Protein AF-A0A183TRZ6-F1 (afdb_monomer)

pLDDT: mean 73.37, std 15.16, range [41.75, 92.5]

Organism: Schistocephalus solidus (NCBI:txid70667)

Radius of gyration: 26.09 Å; Cα contacts (8 Å, |Δi|>4): 25; chains: 1; bounding box: 44×57×61 Å

Secondary structure (DSSP, 8-state):
-HHHHHHHHHHHHHHHHTT-THHHHHHHHHHH--SS-S---B-TTS-B--SHHHHHHHHHHHHHHHH-----S-TTTHHHHTTS-S---------HHHHHHHHHT-----------

Structure (mmCIF, N/CA/C/O backbone):
data_AF-A0A183TRZ6-F1
#
_entry.id   AF-A0A183TRZ6-F1
#
loop_
_atom_site.group_PDB
_atom_site.id
_atom_site.type_symbol
_atom_site.label_atom_id
_atom_site.label_alt_id
_atom_site.label_comp_id
_atom_site.label_asym_id
_atom_site.label_entity_id
_atom_site.label_seq_id
_atom_site.pdbx_PDB_ins_code
_atom_site.Cartn_x
_atom_site.Cartn_y
_atom_site.Cartn_z
_atom_site.occupancy
_atom_site.B_iso_or_equiv
_atom_site.auth_seq_id
_atom_site.auth_comp_id
_atom_site.auth_asym_id
_atom_site.auth_atom_id
_atom_site.pdbx_PDB_model_num
ATOM 1 N N . MET A 1 1 ? -18.300 -3.518 -26.837 1.00 6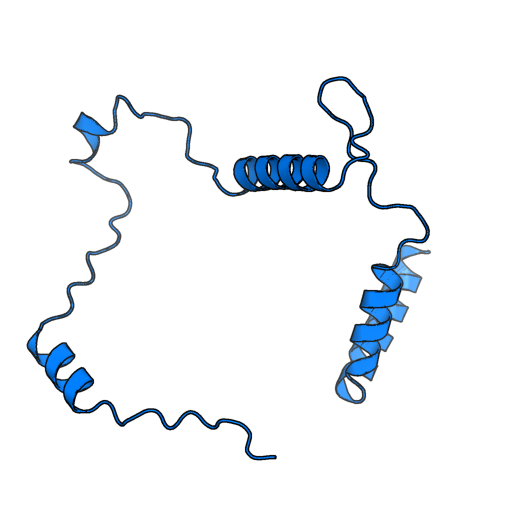1.44 1 MET A N 1
ATOM 2 C CA . MET A 1 1 ? -18.927 -4.666 -26.132 1.00 61.44 1 MET A CA 1
ATOM 3 C C . MET A 1 1 ? -18.157 -5.147 -24.899 1.00 61.44 1 MET A C 1
ATOM 5 O O . MET A 1 1 ? -18.768 -5.228 -23.843 1.00 61.44 1 MET A O 1
ATOM 9 N N . ILE A 1 2 ? -16.843 -5.404 -24.971 1.00 70.50 2 ILE A N 1
ATOM 10 C CA . ILE A 1 2 ? -16.050 -6.016 -23.873 1.00 70.50 2 ILE A CA 1
ATOM 11 C C . ILE A 1 2 ? -16.164 -5.271 -22.528 1.00 70.50 2 ILE A C 1
ATOM 13 O O . ILE A 1 2 ? -16.342 -5.889 -21.480 1.00 70.50 2 ILE A O 1
ATOM 17 N N . ARG A 1 3 ? -16.119 -3.932 -22.544 1.00 78.38 3 ARG A N 1
ATOM 18 C CA . ARG A 1 3 ? -16.218 -3.112 -21.324 1.00 78.38 3 ARG A CA 1
ATOM 19 C C . ARG A 1 3 ? -17.577 -3.240 -20.628 1.00 78.38 3 ARG A C 1
ATOM 21 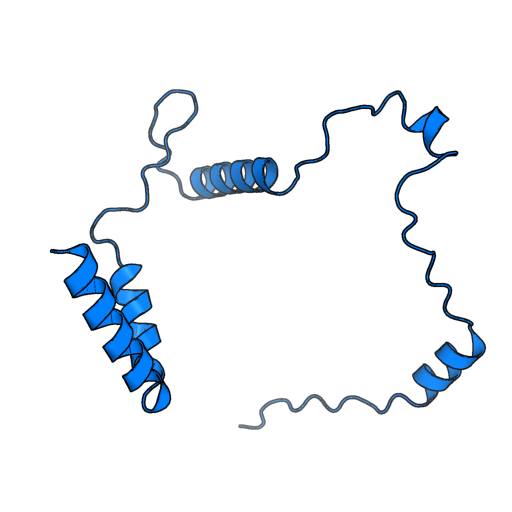O O . ARG A 1 3 ? -17.626 -3.245 -19.404 1.00 78.38 3 ARG A O 1
ATOM 28 N N . GLN A 1 4 ? -18.659 -3.349 -21.396 1.00 79.25 4 GLN A N 1
ATOM 29 C CA . GLN A 1 4 ? -20.009 -3.441 -20.841 1.00 79.25 4 GLN A CA 1
ATOM 30 C C . GLN A 1 4 ? -20.259 -4.814 -20.217 1.00 79.25 4 GLN A C 1
ATOM 32 O O . GLN A 1 4 ? -20.762 -4.904 -19.104 1.00 79.25 4 GLN A O 1
ATOM 37 N N . VAL A 1 5 ? -19.821 -5.875 -20.897 1.00 85.69 5 VAL A N 1
ATOM 38 C CA . VAL A 1 5 ? -19.895 -7.248 -20.378 1.00 85.69 5 VAL A CA 1
ATOM 39 C C . VAL A 1 5 ? -19.131 -7.369 -19.055 1.00 85.69 5 VAL A C 1
ATOM 41 O O . VAL A 1 5 ? -19.641 -7.952 -18.101 1.00 85.69 5 VAL A O 1
ATOM 44 N N . ARG A 1 6 ? -17.954 -6.734 -18.955 1.00 82.56 6 ARG A N 1
ATOM 45 C CA . ARG A 1 6 ? -17.171 -6.689 -17.713 1.00 82.56 6 ARG A CA 1
ATOM 46 C C . ARG A 1 6 ? -17.914 -5.988 -16.576 1.00 82.56 6 ARG A C 1
ATOM 48 O O . ARG A 1 6 ? -18.058 -6.580 -15.511 1.00 82.56 6 ARG A O 1
ATOM 55 N N . LYS A 1 7 ? -18.430 -4.777 -16.811 1.00 88.25 7 LYS A N 1
ATOM 56 C CA . LYS A 1 7 ? -19.199 -4.030 -15.798 1.00 88.25 7 LYS A CA 1
ATOM 57 C C . LYS A 1 7 ? -20.380 -4.842 -15.266 1.00 88.25 7 LYS A C 1
ATOM 59 O O . LYS A 1 7 ? -20.611 -4.878 -14.062 1.00 88.25 7 LYS A O 1
ATOM 64 N N . ASN A 1 8 ? -21.089 -5.533 -16.157 1.00 90.44 8 ASN A N 1
ATOM 65 C CA . ASN A 1 8 ? -22.212 -6.380 -15.771 1.00 90.44 8 ASN A CA 1
ATOM 66 C C . ASN A 1 8 ? -21.748 -7.546 -14.875 1.00 90.44 8 ASN A C 1
ATOM 68 O O . ASN A 1 8 ? -22.373 -7.813 -13.854 1.00 90.44 8 ASN A O 1
ATOM 72 N N . SER A 1 9 ? -20.624 -8.198 -15.202 1.00 84.12 9 SER A N 1
ATOM 73 C CA . SER A 1 9 ? -20.068 -9.282 -14.375 1.00 84.12 9 SER A CA 1
ATOM 74 C C . SER A 1 9 ? -19.563 -8.817 -13.000 1.00 84.12 9 SER A C 1
ATOM 76 O O . SER A 1 9 ? -19.791 -9.496 -12.003 1.00 84.12 9 SER A O 1
ATOM 78 N N . GLU A 1 10 ? -18.941 -7.638 -12.913 1.00 90.88 10 GLU A N 1
ATOM 79 C CA . GLU A 1 10 ? -18.467 -7.060 -11.645 1.00 90.88 10 GLU A CA 1
ATOM 80 C C . GLU A 1 10 ? -19.632 -6.678 -10.728 1.00 90.88 10 GLU A C 1
ATOM 82 O O . GLU A 1 10 ? -19.580 -6.921 -9.524 1.00 90.88 10 GLU A O 1
ATOM 87 N N . SER A 1 11 ? -20.719 -6.153 -11.301 1.00 91.69 11 SER A N 1
ATOM 88 C CA . SER A 1 11 ? -21.941 -5.852 -10.552 1.00 91.69 11 SER A CA 1
ATOM 89 C C . SER A 1 11 ? -22.524 -7.104 -9.885 1.00 91.69 11 SER A C 1
ATOM 91 O O . SER A 1 11 ? -22.895 -7.059 -8.713 1.00 91.69 11 SER A O 1
ATOM 93 N N . ILE A 1 12 ? -22.512 -8.247 -10.581 1.00 92.06 12 ILE A N 1
ATOM 94 C CA . ILE A 1 12 ? -22.961 -9.538 -10.033 1.00 92.06 12 ILE A CA 1
ATOM 95 C C . ILE A 1 12 ? -22.065 -9.989 -8.871 1.00 92.06 12 ILE A C 1
ATOM 97 O O . ILE A 1 12 ? -22.567 -10.439 -7.842 1.00 92.06 12 ILE A O 1
ATOM 101 N N . ILE A 1 13 ? -20.745 -9.836 -9.003 1.00 89.06 13 ILE A N 1
ATOM 102 C CA . ILE A 1 13 ? -19.779 -10.195 -7.954 1.00 89.06 13 ILE A CA 1
ATOM 103 C C . ILE A 1 13 ? -20.003 -9.361 -6.688 1.00 89.06 13 ILE A C 1
ATOM 105 O O . ILE A 1 13 ? -19.988 -9.906 -5.586 1.00 89.06 13 ILE A O 1
ATOM 109 N N . ILE A 1 14 ? -20.259 -8.059 -6.839 1.00 91.00 14 ILE A N 1
ATOM 110 C CA . ILE A 1 14 ? -20.534 -7.155 -5.715 1.00 91.00 14 ILE A CA 1
ATOM 111 C C . ILE A 1 14 ? -21.834 -7.549 -5.003 1.00 91.00 14 ILE A C 1
ATOM 113 O O . ILE A 1 14 ? -21.860 -7.610 -3.777 1.00 91.00 14 ILE A O 1
ATOM 117 N N . GLN A 1 15 ? -22.889 -7.886 -5.751 1.00 90.94 15 GLN A N 1
ATOM 118 C CA . GLN A 1 15 ? -24.152 -8.354 -5.166 1.00 90.94 15 GLN A CA 1
ATOM 119 C C . GLN A 1 15 ? -23.973 -9.663 -4.381 1.00 90.94 15 GLN A C 1
ATOM 121 O O . GLN A 1 15 ? -24.475 -9.800 -3.268 1.00 90.94 15 GLN A O 1
ATOM 126 N N . GLN A 1 16 ? -23.199 -10.612 -4.915 1.00 89.00 16 GLN A N 1
ATOM 127 C CA . GLN A 1 16 ? -22.903 -11.876 -4.229 1.00 89.00 16 GLN A CA 1
ATOM 128 C C . GLN A 1 16 ? -22.029 -11.692 -2.984 1.00 89.00 16 GLN A C 1
ATOM 130 O O . GLN A 1 16 ? -22.129 -12.473 -2.037 1.00 89.00 16 GLN A O 1
ATOM 135 N N . ALA A 1 17 ? -21.184 -10.661 -2.960 1.00 89.75 17 ALA A N 1
ATOM 136 C CA . ALA A 1 17 ? -20.275 -10.396 -1.853 1.00 89.75 17 ALA A CA 1
ATOM 137 C C . ALA A 1 17 ? -20.985 -10.077 -0.536 1.00 89.75 17 ALA A C 1
ATOM 139 O O . ALA A 1 17 ? -20.439 -10.378 0.523 1.00 89.75 17 ALA A O 1
ATOM 140 N N . ILE A 1 18 ? -22.202 -9.527 -0.613 1.00 86.12 18 ILE A N 1
ATOM 141 C CA . ILE A 1 18 ? -23.055 -9.243 0.548 1.00 86.12 18 ILE A CA 1
ATOM 142 C C . ILE A 1 18 ? -23.308 -10.528 1.349 1.00 86.12 18 ILE A C 1
ATOM 144 O O . ILE A 1 18 ? -23.265 -10.513 2.574 1.00 86.12 18 ILE A O 1
ATOM 148 N N . GLN A 1 19 ? -23.530 -11.651 0.659 1.00 89.44 19 GLN A N 1
ATOM 149 C CA . GLN A 1 19 ? -23.774 -12.952 1.291 1.00 89.44 19 GLN A CA 1
ATOM 150 C C . GLN A 1 19 ? -22.495 -13.787 1.431 1.00 89.44 19 GLN A C 1
ATOM 152 O O . GLN A 1 19 ? -22.372 -14.596 2.348 1.00 89.44 19 GLN A O 1
ATOM 157 N N . LYS A 1 20 ? -21.530 -13.617 0.518 1.00 92.31 20 LYS A N 1
ATOM 158 C CA . LYS A 1 20 ? -20.287 -14.395 0.477 1.00 92.31 20 LYS A CA 1
ATOM 159 C C . LYS A 1 20 ? -19.076 -13.486 0.227 1.00 92.31 20 LYS A C 1
ATOM 161 O O . LYS A 1 20 ? -18.585 -13.403 -0.904 1.00 92.31 20 LYS A O 1
ATOM 166 N N . PRO A 1 21 ? -18.504 -12.873 1.279 1.00 87.25 21 PRO A N 1
ATOM 167 C CA . PRO A 1 21 ? -17.457 -11.856 1.131 1.00 87.25 21 PRO A CA 1
ATOM 168 C C . PRO A 1 21 ? -16.172 -12.393 0.481 1.00 87.25 21 PRO A C 1
ATOM 170 O O . PRO A 1 21 ? -15.470 -11.667 -0.222 1.00 87.25 21 PRO A O 1
ATOM 173 N N . LYS A 1 22 ? -15.892 -13.700 0.610 1.00 89.81 22 LYS A N 1
ATOM 174 C CA . LYS A 1 22 ? -14.730 -14.344 -0.028 1.00 89.81 22 LYS A CA 1
ATOM 175 C C . LYS A 1 22 ? -14.733 -14.228 -1.558 1.00 89.81 22 LYS A C 1
ATOM 177 O O . LYS A 1 22 ? -13.666 -14.341 -2.153 1.00 89.81 22 LYS A O 1
ATOM 182 N N . VAL A 1 23 ? -15.874 -14.014 -2.217 1.00 90.69 23 VAL A N 1
ATOM 183 C CA . VAL A 1 23 ? -15.933 -13.913 -3.690 1.00 90.69 23 VAL A CA 1
ATOM 184 C C . VAL A 1 23 ? -15.167 -12.685 -4.194 1.00 90.69 23 VAL A C 1
ATOM 186 O O . VAL A 1 23 ? -14.433 -12.801 -5.174 1.00 90.69 23 VAL A O 1
ATOM 189 N N . ILE A 1 24 ? -15.230 -11.552 -3.482 1.00 88.06 24 ILE A N 1
ATOM 190 C CA . ILE A 1 24 ? -14.435 -10.356 -3.815 1.00 88.06 24 ILE A CA 1
ATOM 191 C C . ILE A 1 24 ? -12.942 -10.650 -3.699 1.00 88.06 24 ILE A C 1
ATOM 193 O O . ILE A 1 24 ? -12.181 -10.302 -4.595 1.00 88.06 24 ILE A O 1
ATOM 197 N N . PHE A 1 25 ? -12.521 -11.337 -2.637 1.00 84.31 25 PHE A N 1
ATOM 198 C CA . PHE A 1 25 ? -11.116 -11.692 -2.443 1.00 84.31 25 PHE A CA 1
ATOM 199 C C . PHE A 1 25 ? -10.572 -12.549 -3.597 1.00 84.31 25 PHE A C 1
ATOM 201 O O . PHE A 1 25 ? -9.498 -12.270 -4.124 1.00 84.31 25 PHE A O 1
ATOM 208 N N . HIS A 1 26 ? -11.330 -13.555 -4.048 1.00 87.81 26 HIS A N 1
ATOM 209 C CA . HIS A 1 26 ? -10.937 -14.375 -5.200 1.00 87.81 26 HIS A CA 1
ATOM 210 C C . HIS A 1 26 ? -10.938 -13.574 -6.503 1.00 87.81 26 HIS A C 1
ATOM 212 O O . HIS A 1 26 ? -10.041 -13.761 -7.323 1.00 87.81 26 HIS A O 1
ATOM 218 N N . TYR A 1 27 ? -11.909 -12.674 -6.685 1.00 86.94 27 TYR A N 1
ATOM 219 C CA . TYR A 1 27 ? -11.964 -11.786 -7.841 1.00 86.94 27 TYR A CA 1
ATOM 220 C C . TYR A 1 27 ? -10.730 -10.879 -7.904 1.00 86.94 27 TYR A C 1
ATOM 222 O O . TYR A 1 27 ? -10.020 -10.885 -8.906 1.00 86.94 27 TYR A O 1
ATOM 230 N N . ILE A 1 28 ? -10.420 -10.169 -6.817 1.00 84.25 28 ILE A N 1
ATOM 231 C CA . ILE A 1 28 ? -9.248 -9.292 -6.715 1.00 84.25 28 ILE A CA 1
ATOM 232 C C . ILE A 1 28 ? -7.969 -10.097 -6.941 1.00 84.25 28 ILE A C 1
ATOM 234 O O . ILE A 1 28 ? -7.171 -9.736 -7.799 1.00 84.25 28 ILE A O 1
ATOM 238 N N . ASN A 1 29 ? -7.802 -11.238 -6.272 1.00 81.56 29 ASN A N 1
ATOM 239 C CA . ASN A 1 29 ? -6.607 -12.062 -6.446 1.00 81.56 29 ASN A CA 1
ATOM 240 C C . ASN A 1 29 ? -6.477 -12.643 -7.854 1.00 81.56 29 ASN A C 1
ATOM 242 O O . ASN A 1 29 ? -5.370 -12.728 -8.367 1.00 81.56 29 ASN A O 1
ATOM 246 N N . GLY A 1 30 ? -7.572 -13.018 -8.511 1.00 80.56 30 GLY A N 1
ATOM 247 C CA . GLY A 1 30 ? -7.543 -13.456 -9.908 1.00 80.56 30 GLY A CA 1
ATOM 248 C C . GLY A 1 30 ? -7.185 -12.331 -10.883 1.00 80.56 30 GLY A C 1
ATOM 249 O O . GLY A 1 30 ? -6.619 -12.596 -11.937 1.00 80.56 30 GLY A O 1
ATOM 250 N N . ARG A 1 31 ? -7.490 -11.075 -10.530 1.00 77.12 31 ARG A N 1
ATOM 251 C CA . ARG A 1 31 ? -7.149 -9.876 -11.314 1.00 77.12 31 ARG A CA 1
ATOM 252 C C . ARG A 1 31 ? -5.719 -9.399 -11.056 1.00 77.12 31 ARG A C 1
ATOM 254 O O . ARG A 1 31 ? -5.098 -8.879 -11.976 1.00 77.12 31 ARG A O 1
ATOM 261 N N . LEU A 1 32 ? -5.223 -9.582 -9.833 1.00 69.06 32 LEU A N 1
ATOM 262 C CA . LEU A 1 32 ? -3.850 -9.275 -9.424 1.00 69.06 32 LEU A CA 1
ATOM 263 C C . LEU A 1 32 ? -2.855 -10.360 -9.841 1.00 69.06 32 LEU A C 1
ATOM 265 O O . LEU A 1 32 ? -1.685 -10.059 -10.046 1.00 69.06 32 LEU A O 1
ATOM 269 N N . LYS A 1 33 ? -3.307 -11.611 -9.997 1.00 64.69 33 LYS A N 1
ATOM 270 C CA . LYS A 1 33 ? -2.528 -12.680 -10.629 1.00 64.69 33 LYS A CA 1
ATOM 271 C C . LYS A 1 33 ? -2.410 -12.397 -12.126 1.00 64.69 33 LYS A C 1
ATOM 273 O O . LYS A 1 33 ? -3.111 -12.991 -12.945 1.00 64.69 33 LYS A O 1
ATOM 278 N N . SER A 1 34 ? -1.535 -11.468 -12.486 1.00 56.97 34 SER A N 1
ATOM 279 C CA . SER A 1 34 ? -1.057 -11.346 -13.854 1.00 56.97 34 SER A CA 1
ATOM 280 C C . SER A 1 34 ? -0.357 -12.655 -14.248 1.00 56.97 34 SER A C 1
ATOM 282 O O . SER A 1 34 ? 0.406 -13.232 -13.474 1.00 56.97 34 SER A O 1
ATOM 284 N N . LYS A 1 35 ? -0.667 -13.170 -15.444 1.00 56.53 35 LYS A N 1
ATOM 285 C CA . LYS A 1 35 ? 0.169 -14.181 -16.118 1.00 56.53 35 LYS A CA 1
ATOM 286 C C . LYS A 1 35 ? 1.405 -13.546 -16.757 1.00 56.53 35 LYS A C 1
ATOM 288 O O . LYS A 1 35 ? 2.365 -14.253 -17.029 1.00 56.53 35 LYS A O 1
ATOM 293 N N . ASP A 1 36 ? 1.359 -12.237 -16.979 1.00 53.69 36 ASP A N 1
ATOM 294 C CA . ASP A 1 36 ? 2.504 -11.447 -17.398 1.00 53.69 36 ASP A CA 1
ATOM 295 C C . ASP A 1 36 ? 3.349 -11.096 -16.172 1.00 53.69 36 ASP A C 1
ATOM 297 O O . ASP A 1 36 ? 2.782 -10.731 -15.128 1.00 53.69 36 ASP A O 1
ATOM 301 N N . PRO A 1 37 ? 4.683 -11.233 -16.259 1.00 52.59 37 PRO A N 1
ATOM 302 C CA . PRO A 1 37 ? 5.554 -10.851 -15.171 1.00 52.59 37 PRO A CA 1
ATOM 303 C C . PRO A 1 37 ? 5.309 -9.376 -14.868 1.00 52.59 37 PRO A C 1
ATOM 305 O O . PRO A 1 37 ? 5.089 -8.561 -15.763 1.00 52.59 37 PRO A O 1
ATOM 308 N N . VAL A 1 38 ? 5.280 -9.098 -13.567 1.00 54.88 38 VAL A N 1
ATOM 309 C CA . VAL A 1 38 ? 5.506 -7.801 -12.929 1.00 54.88 38 VAL A CA 1
ATOM 310 C C . VAL A 1 38 ? 6.083 -6.796 -13.921 1.00 54.88 38 VAL A C 1
ATOM 312 O O . VAL A 1 38 ? 7.140 -7.067 -14.483 1.00 54.88 38 VAL A O 1
ATOM 315 N N . ILE A 1 39 ? 5.370 -5.680 -14.117 1.00 59.50 39 ILE A N 1
ATOM 316 C CA . ILE A 1 39 ? 5.779 -4.513 -14.915 1.00 59.50 39 ILE A CA 1
ATOM 317 C C . ILE A 1 39 ? 7.308 -4.447 -14.988 1.00 59.50 39 ILE A C 1
ATOM 319 O O . ILE A 1 39 ? 7.961 -4.286 -13.955 1.00 59.50 39 ILE A O 1
ATOM 323 N N . ILE A 1 40 ? 7.858 -4.630 -16.190 1.00 69.75 40 ILE A N 1
ATOM 324 C CA . ILE A 1 40 ? 9.292 -4.492 -16.443 1.00 69.75 40 ILE A CA 1
ATOM 325 C C . ILE A 1 40 ? 9.647 -3.054 -16.068 1.00 69.75 40 ILE A C 1
ATOM 327 O O . ILE A 1 40 ? 9.177 -2.106 -16.700 1.00 69.75 40 ILE A O 1
ATOM 331 N N . LEU A 1 41 ? 10.400 -2.897 -14.983 1.00 75.81 41 LEU A N 1
ATOM 332 C CA . LEU A 1 41 ? 10.911 -1.604 -14.562 1.00 75.81 41 LEU A CA 1
ATOM 333 C C . LEU A 1 41 ? 12.171 -1.351 -15.369 1.00 75.81 41 LEU A C 1
ATOM 335 O O . LEU A 1 41 ? 13.099 -2.150 -15.335 1.00 75.81 41 LEU A O 1
ATOM 339 N N . ILE A 1 42 ? 12.155 -0.269 -16.131 1.00 81.81 42 ILE A N 1
ATOM 340 C CA . ILE A 1 42 ? 13.267 0.142 -16.971 1.00 81.81 42 ILE A CA 1
ATOM 341 C C . ILE A 1 42 ? 13.900 1.366 -16.311 1.00 81.81 42 ILE A C 1
ATOM 343 O O . ILE A 1 42 ? 13.181 2.293 -15.927 1.00 81.81 42 ILE A O 1
ATOM 347 N N . ASP A 1 43 ? 15.218 1.346 -16.142 1.00 78.56 43 ASP A N 1
ATOM 348 C CA . ASP A 1 43 ? 15.970 2.455 -15.561 1.00 78.56 43 ASP A CA 1
ATOM 349 C C . ASP A 1 43 ? 16.152 3.621 -16.558 1.00 78.56 43 ASP A C 1
ATOM 351 O O . ASP A 1 43 ? 15.714 3.582 -17.712 1.00 78.56 43 ASP A O 1
ATOM 355 N N . GLY A 1 44 ? 16.832 4.684 -16.121 1.00 78.19 44 GLY A N 1
ATOM 356 C CA . GLY A 1 44 ? 17.129 5.846 -16.969 1.00 78.19 44 GLY A CA 1
ATOM 357 C C . GLY A 1 44 ? 18.015 5.546 -18.188 1.00 78.19 44 GLY A C 1
ATOM 358 O O . GLY A 1 44 ? 18.103 6.382 -19.085 1.00 78.19 44 GLY A O 1
ATOM 359 N N . ASN A 1 45 ? 18.637 4.366 -18.245 1.00 84.25 45 ASN A N 1
ATOM 360 C CA . ASN A 1 45 ? 19.490 3.909 -19.340 1.00 84.25 45 ASN A CA 1
ATOM 361 C C . ASN A 1 45 ? 18.768 2.932 -20.279 1.00 84.25 45 ASN A C 1
ATOM 363 O O . ASN A 1 45 ? 19.410 2.306 -21.125 1.00 84.25 45 ASN A O 1
ATOM 367 N N . CYS A 1 46 ? 17.445 2.803 -20.158 1.00 79.81 46 CYS A N 1
ATOM 368 C CA . CYS A 1 46 ? 16.634 1.860 -20.922 1.00 79.81 46 CYS A CA 1
ATOM 369 C C . CYS A 1 46 ? 16.965 0.378 -20.647 1.00 79.81 46 CYS A C 1
ATOM 371 O O . CYS A 1 46 ? 16.688 -0.477 -21.492 1.00 79.81 46 CYS A O 1
ATOM 373 N N . VAL A 1 47 ? 17.531 0.060 -19.478 1.00 81.25 47 VAL A N 1
ATOM 374 C CA . VAL A 1 47 ? 17.867 -1.308 -19.064 1.00 81.25 47 VAL A CA 1
ATOM 375 C C . VAL A 1 47 ? 16.814 -1.835 -18.094 1.00 81.25 47 VAL A C 1
ATOM 377 O O . VAL A 1 47 ? 16.342 -1.116 -17.215 1.00 81.25 47 VAL A O 1
ATOM 380 N N . GLU A 1 48 ? 16.429 -3.102 -18.253 1.00 82.38 48 GLU A N 1
ATOM 381 C CA . GLU A 1 48 ? 15.546 -3.765 -17.295 1.00 82.38 48 GLU A CA 1
ATOM 382 C C . GLU A 1 48 ? 16.235 -3.885 -15.932 1.00 82.38 48 GLU A C 1
ATOM 384 O O . GLU A 1 48 ? 17.276 -4.527 -15.789 1.00 82.38 48 GLU A O 1
ATOM 389 N N . VAL A 1 49 ? 15.600 -3.316 -14.915 1.00 76.56 49 VAL A N 1
ATOM 390 C CA . VAL A 1 49 ? 15.938 -3.535 -13.515 1.00 76.56 49 VAL A CA 1
ATOM 391 C C . VAL A 1 49 ? 15.420 -4.919 -13.151 1.00 76.56 49 VAL A C 1
ATOM 393 O O . VAL A 1 49 ? 14.214 -5.109 -13.004 1.00 76.56 49 VAL A O 1
ATOM 396 N N . VAL A 1 50 ? 16.303 -5.911 -13.052 1.00 77.00 50 VAL A N 1
ATOM 397 C CA . VAL A 1 50 ? 15.921 -7.306 -12.758 1.00 77.00 50 VAL A CA 1
ATOM 398 C C . VAL A 1 50 ? 15.925 -7.571 -11.249 1.00 77.00 50 VAL A C 1
ATOM 400 O O . VAL A 1 50 ? 15.123 -8.375 -10.765 1.00 77.00 50 VAL A O 1
ATOM 403 N N . GLU A 1 51 ? 16.771 -6.867 -10.492 1.00 79.38 51 GLU A N 1
ATOM 404 C CA . GLU A 1 51 ? 16.972 -7.107 -9.064 1.00 79.38 51 GLU A CA 1
ATOM 405 C C . GLU A 1 51 ? 15.862 -6.491 -8.195 1.00 79.38 51 GLU A C 1
ATOM 407 O O . GLU A 1 51 ? 15.469 -5.336 -8.346 1.00 79.38 51 GLU A O 1
ATOM 412 N N . ASN A 1 52 ? 15.336 -7.264 -7.239 1.00 77.56 52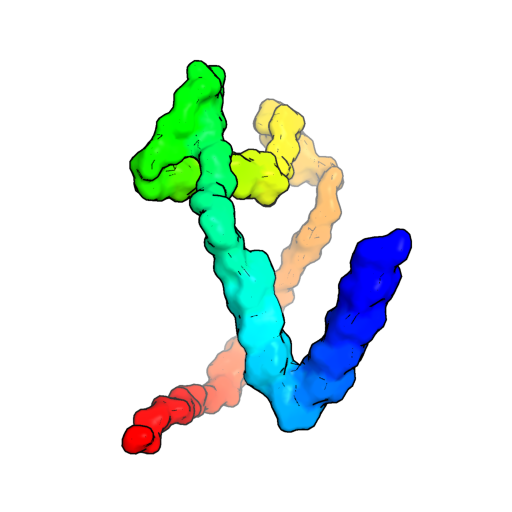 ASN A N 1
ATOM 413 C CA . ASN A 1 52 ? 14.188 -6.840 -6.430 1.00 77.56 52 ASN A CA 1
ATOM 414 C C . ASN A 1 52 ? 14.481 -5.641 -5.513 1.00 77.56 52 ASN A C 1
ATOM 416 O O . ASN A 1 52 ? 13.574 -4.847 -5.262 1.00 77.56 52 ASN A O 1
ATOM 420 N N . CYS A 1 53 ? 15.707 -5.508 -5.000 1.00 77.69 53 CYS A N 1
ATOM 421 C CA . CYS A 1 53 ? 16.089 -4.375 -4.155 1.00 77.69 53 CYS A CA 1
ATOM 422 C C . CYS A 1 53 ? 16.131 -3.072 -4.972 1.00 77.69 53 CYS A C 1
ATOM 424 O O . CYS A 1 53 ? 15.558 -2.070 -4.552 1.00 77.69 53 CYS A O 1
ATOM 426 N N . GLU A 1 54 ? 16.681 -3.125 -6.184 1.00 77.44 54 GLU A N 1
ATOM 427 C CA . GLU A 1 54 ? 16.724 -2.009 -7.128 1.00 77.44 54 GLU A CA 1
ATOM 428 C C . GLU A 1 54 ? 15.313 -1.607 -7.581 1.00 77.44 54 GLU A C 1
ATOM 430 O O . GLU A 1 54 ? 14.978 -0.421 -7.617 1.00 77.44 54 GLU A O 1
ATOM 435 N N . LYS A 1 55 ? 14.431 -2.587 -7.840 1.00 81.75 55 LYS A N 1
ATOM 436 C CA . LYS A 1 55 ? 13.005 -2.337 -8.123 1.00 81.75 55 LYS A CA 1
ATOM 437 C C . LYS A 1 55 ? 12.315 -1.612 -6.968 1.00 81.75 55 LYS A C 1
ATOM 439 O O . LYS A 1 55 ? 11.560 -0.666 -7.200 1.00 81.75 55 LYS A O 1
ATOM 444 N N . ALA A 1 56 ? 12.552 -2.058 -5.734 1.00 81.38 56 ALA A N 1
ATOM 445 C CA . ALA A 1 56 ? 11.976 -1.444 -4.542 1.00 81.38 56 ALA A CA 1
ATOM 446 C C . ALA A 1 56 ? 12.478 -0.007 -4.350 1.00 81.38 56 ALA A C 1
ATOM 448 O O . ALA A 1 56 ? 11.682 0.879 -4.041 1.00 81.38 56 ALA A O 1
ATOM 449 N N . GLU A 1 57 ? 13.763 0.246 -4.599 1.00 84.38 57 GLU A N 1
ATOM 450 C CA . GLU A 1 57 ? 14.338 1.588 -4.545 1.00 84.38 57 GLU A CA 1
ATOM 451 C C . GLU A 1 57 ? 13.750 2.510 -5.623 1.00 84.38 57 GLU A C 1
ATOM 453 O O . GLU A 1 57 ? 13.337 3.630 -5.316 1.00 84.38 57 GLU A O 1
ATOM 45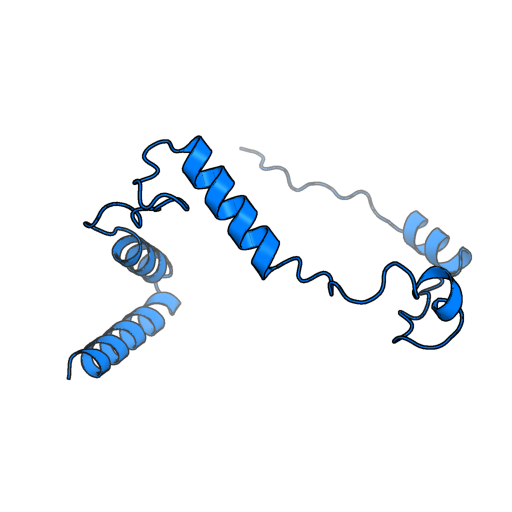8 N N . HIS A 1 58 ? 13.646 2.044 -6.871 1.00 83.25 58 HIS A N 1
ATOM 459 C CA . HIS A 1 58 ? 13.041 2.810 -7.966 1.00 83.25 58 HIS A CA 1
ATOM 460 C C . HIS A 1 58 ? 11.589 3.190 -7.671 1.00 83.25 58 HIS A C 1
ATOM 462 O O . HIS A 1 58 ? 11.202 4.350 -7.825 1.00 83.25 58 HIS A O 1
ATOM 468 N N . LEU A 1 59 ? 10.788 2.233 -7.196 1.00 84.50 59 LEU A N 1
ATOM 469 C CA . LEU A 1 59 ? 9.407 2.491 -6.794 1.00 84.50 59 LEU A CA 1
ATOM 470 C C . LEU A 1 59 ? 9.337 3.434 -5.589 1.00 84.50 59 LEU A C 1
ATOM 472 O O . LEU A 1 59 ? 8.498 4.331 -5.573 1.00 84.50 59 LEU A O 1
ATOM 476 N N . GLY A 1 60 ? 10.236 3.282 -4.615 1.00 84.88 60 GLY A N 1
ATOM 477 C CA . GLY A 1 60 ? 10.347 4.181 -3.468 1.00 84.88 60 GLY A CA 1
ATOM 478 C C . GLY A 1 60 ? 10.616 5.628 -3.884 1.00 84.88 60 GLY A C 1
ATOM 479 O O . GLY A 1 60 ? 9.907 6.531 -3.445 1.00 84.88 60 GLY A O 1
ATOM 480 N N . ARG A 1 61 ? 11.574 5.848 -4.793 1.00 83.44 61 ARG A N 1
ATOM 481 C CA . ARG A 1 61 ? 11.881 7.174 -5.358 1.00 83.44 61 ARG A CA 1
ATOM 482 C C . ARG A 1 61 ? 10.707 7.744 -6.155 1.00 83.44 61 ARG A C 1
ATOM 484 O O . ARG A 1 61 ? 10.398 8.924 -6.012 1.00 83.44 61 ARG A O 1
ATOM 491 N N . PHE A 1 62 ? 10.034 6.920 -6.960 1.00 81.56 62 PHE A N 1
ATOM 492 C CA . PHE A 1 62 ? 8.846 7.332 -7.711 1.00 81.56 62 PHE A CA 1
ATOM 493 C C . PHE A 1 62 ? 7.718 7.781 -6.775 1.00 81.56 62 PHE A C 1
ATOM 495 O O . PHE A 1 62 ? 7.157 8.860 -6.949 1.00 81.56 62 PHE A O 1
ATOM 502 N N . PHE A 1 63 ? 7.407 6.985 -5.751 1.00 80.56 63 PHE A N 1
ATOM 503 C CA . PHE A 1 63 ? 6.369 7.336 -4.791 1.00 80.56 63 PHE A CA 1
ATOM 504 C C . PHE A 1 63 ? 6.746 8.554 -3.953 1.00 80.56 63 PHE A C 1
ATOM 506 O O . PHE A 1 63 ? 5.881 9.396 -3.737 1.00 80.56 63 PHE A O 1
ATOM 513 N N . ALA A 1 64 ? 8.013 8.705 -3.558 1.00 78.88 64 ALA A N 1
ATOM 514 C CA . ALA A 1 64 ? 8.488 9.944 -2.954 1.00 78.88 64 ALA A CA 1
ATOM 515 C C . ALA A 1 64 ? 8.227 11.126 -3.901 1.00 78.88 64 ALA A C 1
ATOM 517 O O . ALA A 1 64 ? 7.462 12.011 -3.563 1.00 78.88 64 ALA A O 1
ATOM 518 N N . SER A 1 65 ? 8.695 11.087 -5.150 1.00 76.88 65 SER A N 1
ATOM 519 C CA . SER A 1 65 ? 8.475 12.171 -6.122 1.00 76.88 65 SER A CA 1
ATOM 520 C C . SER A 1 65 ? 6.998 12.552 -6.336 1.00 76.88 65 SER A C 1
ATOM 522 O O . SER A 1 65 ? 6.689 13.729 -6.524 1.00 76.88 65 SER A O 1
ATOM 524 N N . VAL A 1 66 ? 6.077 11.583 -6.300 1.00 71.81 66 VAL A N 1
ATOM 525 C CA . VAL A 1 66 ? 4.637 11.825 -6.504 1.00 71.81 66 VAL A CA 1
ATOM 526 C C . VAL A 1 66 ? 3.939 12.318 -5.233 1.00 71.81 66 VAL A C 1
ATOM 528 O O . VAL A 1 66 ? 3.052 13.170 -5.314 1.00 71.81 66 VAL A O 1
ATOM 531 N N . PHE A 1 67 ? 4.309 11.786 -4.065 1.00 65.88 67 PHE A N 1
ATOM 532 C CA . PHE A 1 67 ? 3.614 12.040 -2.798 1.00 65.88 67 PHE A CA 1
ATOM 533 C C . PHE A 1 67 ? 4.304 13.071 -1.898 1.00 65.88 67 PHE A C 1
ATOM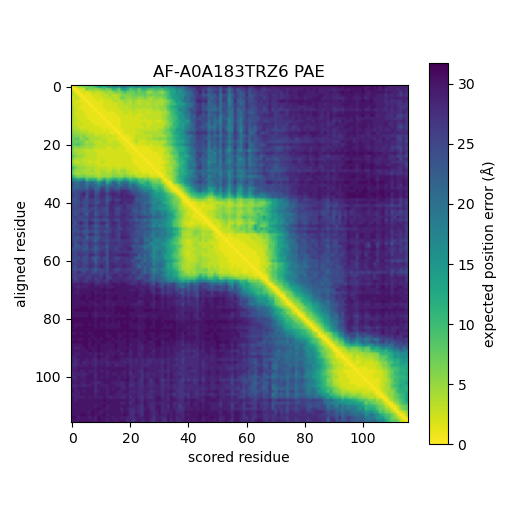 535 O O . PHE A 1 67 ? 3.644 13.659 -1.046 1.00 65.88 67 PHE A O 1
ATOM 542 N N . THR A 1 68 ? 5.586 13.354 -2.109 1.00 58.97 68 THR A N 1
ATOM 543 C CA . THR A 1 68 ? 6.343 14.418 -1.439 1.00 58.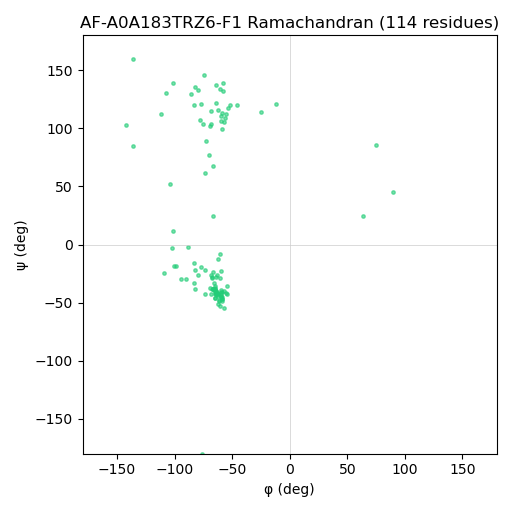97 68 THR A CA 1
ATOM 544 C C . THR A 1 68 ? 6.519 15.592 -2.387 1.00 58.97 68 THR A C 1
ATOM 546 O O . THR A 1 68 ? 7.633 16.058 -2.611 1.00 58.97 68 THR A O 1
ATOM 549 N N . ARG A 1 69 ? 5.418 16.083 -2.967 1.00 57.16 69 ARG A N 1
ATOM 550 C CA . ARG A 1 69 ? 5.408 17.371 -3.668 1.00 57.16 69 ARG A CA 1
ATOM 551 C C . ARG A 1 69 ? 5.629 18.494 -2.645 1.00 57.16 69 ARG A C 1
ATOM 553 O O . ARG A 1 69 ? 4.728 19.275 -2.360 1.00 57.16 69 ARG A O 1
ATOM 560 N N . GLU A 1 70 ? 6.822 18.541 -2.066 1.00 54.12 70 GLU A N 1
ATOM 561 C CA . GLU A 1 70 ? 7.387 19.737 -1.480 1.00 54.12 70 GLU A CA 1
ATOM 562 C C . GLU A 1 70 ? 7.530 20.706 -2.642 1.00 54.12 70 GLU A C 1
ATOM 564 O O . GLU A 1 70 ? 8.164 20.424 -3.661 1.00 54.12 70 GLU A O 1
ATOM 569 N N . HIS A 1 71 ? 6.791 21.802 -2.553 1.00 49.25 71 HIS A N 1
ATOM 570 C CA . HIS A 1 71 ? 6.846 22.842 -3.552 1.00 49.25 71 HIS A CA 1
ATOM 571 C C . HIS A 1 71 ? 8.299 23.327 -3.596 1.00 49.25 71 HIS A C 1
ATOM 573 O O . HIS A 1 71 ? 8.776 23.926 -2.641 1.00 49.25 71 HIS A O 1
ATOM 579 N N . GLU A 1 72 ? 8.990 23.085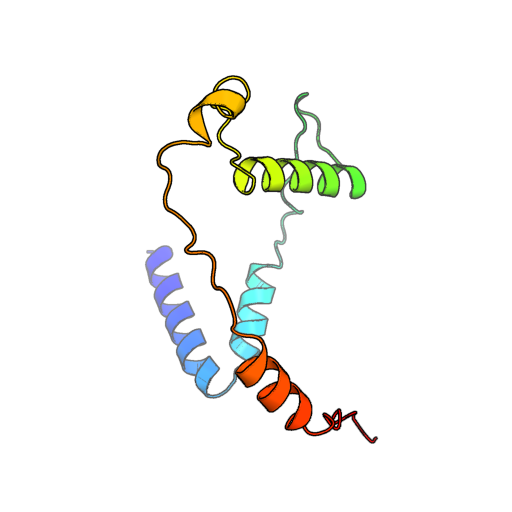 -4.708 1.00 49.16 72 GLU A N 1
ATOM 580 C CA . GLU A 1 72 ? 10.370 23.518 -4.995 1.00 49.16 72 GLU A CA 1
ATOM 581 C C . GLU A 1 72 ? 10.489 25.055 -5.134 1.00 49.16 72 GLU A C 1
ATOM 583 O O . GLU A 1 72 ? 11.347 25.605 -5.817 1.00 49.16 72 GLU A O 1
ATOM 588 N N . ILE A 1 73 ? 9.558 25.776 -4.519 1.00 46.47 73 ILE A N 1
ATOM 589 C CA . ILE A 1 73 ? 9.429 27.213 -4.540 1.00 46.47 73 ILE A CA 1
ATOM 590 C C . ILE A 1 73 ? 9.747 27.683 -3.120 1.00 46.47 73 ILE A C 1
ATOM 592 O O . ILE A 1 73 ? 8.964 27.460 -2.203 1.00 46.47 73 ILE A O 1
ATOM 596 N N . GLN A 1 74 ? 10.879 28.390 -3.002 1.00 45.16 74 GLN A N 1
ATOM 597 C CA . GLN A 1 74 ? 11.164 29.408 -1.980 1.00 45.16 74 GLN A CA 1
ATOM 598 C C . GLN A 1 74 ? 11.822 29.008 -0.641 1.00 45.16 74 GLN A C 1
ATOM 600 O O . GLN A 1 74 ? 11.492 29.584 0.391 1.00 45.16 74 GLN A O 1
ATOM 605 N N . LEU A 1 75 ? 12.868 28.173 -0.624 1.00 47.69 75 LEU A N 1
ATOM 606 C CA . LEU A 1 75 ? 13.699 28.062 0.596 1.00 47.69 75 LEU A CA 1
ATOM 607 C C . LEU A 1 75 ? 14.372 29.396 1.006 1.00 47.69 75 LEU A C 1
ATOM 609 O O . LEU A 1 75 ? 14.514 29.650 2.199 1.00 47.69 75 LEU A O 1
ATOM 613 N N . ASP A 1 76 ? 14.675 30.298 0.063 1.00 44.78 76 ASP A N 1
ATOM 614 C CA . ASP A 1 76 ? 15.279 31.609 0.380 1.00 44.78 76 ASP A CA 1
ATOM 615 C C . ASP A 1 76 ? 14.273 32.700 0.803 1.00 44.78 76 ASP A C 1
ATOM 617 O O . ASP A 1 76 ? 14.671 33.701 1.398 1.00 44.78 76 ASP A O 1
ATOM 621 N N . TYR A 1 77 ? 12.970 32.527 0.548 1.00 44.94 77 TYR A N 1
ATOM 622 C CA . TYR A 1 77 ? 11.936 33.499 0.956 1.00 44.94 77 TYR A CA 1
ATOM 623 C C . TYR A 1 77 ? 11.223 33.090 2.260 1.00 44.94 77 TYR A C 1
ATOM 625 O O . TYR A 1 77 ? 10.657 33.932 2.956 1.00 44.94 77 TYR A O 1
ATOM 633 N N . VAL A 1 78 ? 11.305 31.814 2.658 1.00 43.53 78 VAL A N 1
ATOM 634 C CA . VAL A 1 78 ? 10.680 31.299 3.892 1.00 43.53 78 VAL A CA 1
ATOM 635 C C . VAL A 1 78 ? 11.313 31.873 5.167 1.00 43.53 78 VAL A C 1
ATOM 637 O O . VAL A 1 78 ? 10.625 31.979 6.179 1.00 43.53 78 VAL A O 1
ATOM 640 N N . ASN A 1 79 ? 12.564 32.346 5.137 1.00 48.72 79 ASN A N 1
ATOM 641 C CA . ASN A 1 79 ? 13.162 32.987 6.316 1.00 48.72 79 ASN A CA 1
ATOM 642 C C . ASN A 1 79 ? 12.610 34.395 6.607 1.00 48.72 79 ASN A C 1
ATOM 644 O O . ASN A 1 79 ? 12.697 34.851 7.744 1.00 48.72 79 ASN A O 1
ATOM 648 N N . SER A 1 80 ? 12.037 35.090 5.619 1.00 49.12 80 SER A N 1
ATOM 649 C CA . SER A 1 80 ? 11.495 36.447 5.801 1.00 49.12 80 SER A CA 1
ATOM 650 C C . SER A 1 80 ? 9.968 36.511 5.757 1.00 49.12 80 SER A C 1
ATOM 652 O O . SER A 1 80 ? 9.392 37.403 6.375 1.00 49.12 80 SER A O 1
ATOM 654 N N . ALA A 1 81 ? 9.302 35.560 5.095 1.00 41.75 81 ALA A N 1
ATOM 655 C CA . ALA A 1 81 ? 7.845 35.549 4.946 1.00 41.75 81 ALA A CA 1
ATOM 656 C C . ALA A 1 81 ? 7.099 34.575 5.872 1.00 41.75 81 ALA A C 1
ATOM 658 O O . ALA A 1 81 ? 5.873 34.611 5.918 1.00 41.75 81 ALA A O 1
ATOM 659 N N . ALA A 1 82 ? 7.793 33.768 6.687 1.00 46.47 82 ALA A N 1
ATOM 660 C CA . ALA A 1 82 ? 7.148 32.992 7.758 1.00 46.47 82 ALA A CA 1
ATOM 661 C C . ALA A 1 82 ? 6.421 33.870 8.806 1.00 46.47 82 ALA A C 1
ATOM 663 O O . ALA A 1 82 ? 5.706 33.350 9.659 1.00 46.47 82 ALA A O 1
ATOM 664 N N . ILE A 1 83 ? 6.589 35.195 8.740 1.00 50.19 83 ILE A N 1
ATOM 665 C CA . ILE A 1 83 ? 5.898 36.170 9.586 1.00 50.19 83 ILE A CA 1
ATOM 666 C C . ILE A 1 83 ? 4.488 36.499 9.052 1.00 50.19 83 ILE A C 1
ATOM 668 O O . ILE A 1 83 ? 3.637 36.908 9.838 1.00 50.19 83 ILE A O 1
ATOM 672 N N . GLU A 1 84 ? 4.180 36.290 7.766 1.00 50.34 84 GLU A N 1
ATOM 673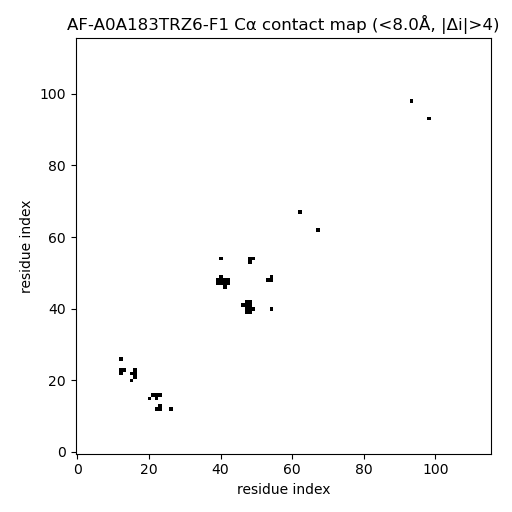 C CA . GLU A 1 84 ? 2.934 36.806 7.183 1.00 50.34 84 GLU A CA 1
ATOM 674 C C . GLU A 1 84 ? 2.293 35.837 6.162 1.00 50.34 84 GLU A C 1
ATOM 676 O O . GLU A 1 84 ? 2.679 35.758 5.003 1.00 50.34 84 GLU A O 1
ATOM 681 N N . ALA A 1 85 ? 1.241 35.143 6.611 1.00 56.03 85 ALA A N 1
ATOM 682 C CA . ALA A 1 85 ? 0.132 34.600 5.810 1.00 56.03 85 ALA A CA 1
ATOM 683 C C . ALA A 1 85 ? 0.344 33.335 4.928 1.00 56.03 85 ALA A C 1
ATOM 685 O O . ALA A 1 85 ? 0.449 33.391 3.706 1.00 56.03 85 ALA A O 1
ATOM 686 N N . GLY A 1 86 ? 0.178 32.159 5.550 1.00 48.75 86 GLY A N 1
ATOM 687 C CA . GLY A 1 86 ? -0.329 30.910 4.941 1.00 48.75 86 GLY A CA 1
ATOM 688 C C . GLY A 1 86 ? -1.333 30.253 5.908 1.00 48.75 86 GLY A C 1
ATOM 689 O O . GLY A 1 86 ? -1.313 30.643 7.076 1.00 48.75 86 GLY A O 1
ATOM 690 N N . PRO A 1 87 ? -2.245 29.343 5.483 1.00 54.66 87 PRO A N 1
ATOM 691 C CA . PRO A 1 87 ? -3.407 28.953 6.281 1.00 54.66 87 PRO A CA 1
ATOM 692 C C . PRO A 1 87 ? -2.934 28.373 7.606 1.00 54.66 87 PRO A C 1
ATOM 694 O O . PRO A 1 87 ? -2.367 27.283 7.671 1.00 54.66 87 PRO A O 1
ATOM 697 N N . VAL A 1 88 ? -3.132 29.183 8.640 1.00 53.69 88 VAL A N 1
ATOM 698 C CA . VAL A 1 88 ? -2.773 28.905 10.016 1.00 53.69 88 VAL A CA 1
ATOM 699 C C . VAL A 1 88 ? -3.468 27.594 10.353 1.00 53.69 88 VAL A C 1
ATOM 701 O O . VAL A 1 88 ? -4.693 27.551 10.445 1.00 53.69 88 VAL A O 1
ATOM 704 N N . LEU A 1 89 ? -2.709 26.504 10.502 1.00 55.28 89 LEU A N 1
ATOM 705 C CA . LEU A 1 89 ? -3.164 25.455 11.399 1.00 55.28 89 LEU A CA 1
ATOM 706 C C . LEU A 1 89 ? -3.297 26.177 12.732 1.00 55.28 89 LEU A C 1
ATOM 708 O O . LEU A 1 89 ? -2.281 26.502 13.349 1.00 55.28 89 LEU A O 1
ATOM 712 N N . GLU A 1 90 ? -4.527 26.561 13.083 1.00 58.09 90 GLU A N 1
ATOM 713 C CA . GLU A 1 90 ? -4.825 27.144 14.383 1.00 58.09 90 GLU A CA 1
ATOM 714 C C . GLU A 1 90 ? -4.115 26.261 15.395 1.00 58.09 90 GLU A C 1
ATOM 716 O O . GLU A 1 90 ? -4.308 25.043 15.409 1.00 58.09 90 GLU A O 1
ATOM 721 N N . GLN A 1 91 ? -3.194 26.851 16.155 1.00 61.41 91 GLN A N 1
ATOM 722 C CA . GLN A 1 91 ? -2.538 26.129 17.226 1.00 61.41 91 GLN A CA 1
ATOM 723 C C . GLN A 1 91 ? -3.649 25.632 18.147 1.00 61.41 91 GLN A C 1
ATOM 725 O O . GLN A 1 91 ? -4.262 26.418 18.869 1.00 61.41 91 GLN A O 1
ATOM 730 N N . ILE A 1 92 ? -3.944 24.332 18.087 1.00 65.88 92 ILE A N 1
ATOM 731 C CA . ILE A 1 92 ? -4.897 23.701 18.991 1.00 65.88 92 ILE A CA 1
ATOM 732 C C . ILE A 1 92 ? -4.191 23.626 20.341 1.00 65.88 92 ILE A C 1
ATOM 734 O O . ILE A 1 92 ? -3.465 22.680 20.644 1.00 65.88 92 ILE A O 1
ATOM 738 N N . LEU A 1 93 ? -4.356 24.683 21.129 1.00 75.81 93 LEU A N 1
ATOM 739 C CA . LEU A 1 93 ? -3.890 24.734 22.5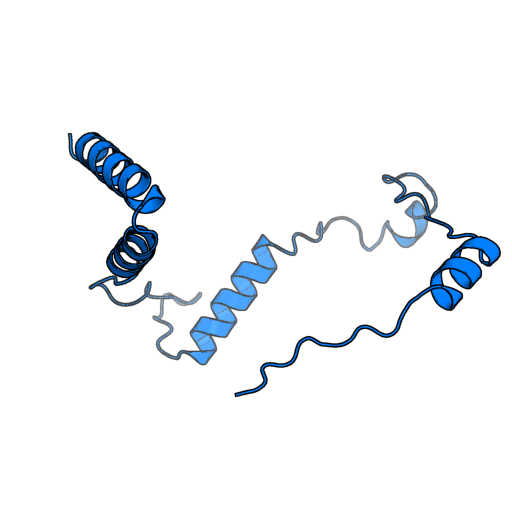00 1.00 75.81 93 LEU A CA 1
ATOM 740 C C . LEU A 1 93 ? -4.882 23.949 23.351 1.00 75.81 93 LEU A C 1
ATOM 742 O O . LEU A 1 93 ? -5.999 24.404 23.598 1.00 75.81 93 LEU A O 1
ATOM 746 N N . PHE A 1 94 ? -4.477 22.769 23.806 1.00 80.50 94 PHE A N 1
ATOM 747 C CA . PHE A 1 94 ? -5.236 22.068 24.828 1.00 80.50 94 PHE A CA 1
ATOM 748 C C . PHE A 1 94 ? -4.946 22.713 26.187 1.00 80.50 94 PHE A C 1
ATOM 750 O O . PHE A 1 94 ? -3.787 22.741 26.604 1.00 80.50 94 PHE A O 1
ATOM 757 N N . PRO A 1 95 ? -5.959 23.238 26.896 1.00 84.38 95 PRO A N 1
ATOM 758 C CA . PRO A 1 95 ? -5.754 23.725 28.250 1.00 84.38 95 PRO A CA 1
ATOM 759 C C . PRO A 1 95 ? -5.346 22.553 29.153 1.00 84.38 95 PRO A C 1
ATOM 761 O O . PRO A 1 95 ? -5.930 21.474 29.077 1.00 84.38 95 PRO A O 1
ATOM 764 N N . GLU A 1 96 ? -4.370 22.769 30.027 1.00 86.19 96 GLU A N 1
ATOM 765 C CA . GLU A 1 96 ? -3.829 21.734 30.921 1.00 86.19 96 GLU A CA 1
ATOM 766 C C . GLU A 1 96 ? -4.888 21.119 31.871 1.00 86.19 96 GLU A C 1
ATOM 768 O O . GLU A 1 96 ? -4.976 19.893 31.946 1.00 86.19 96 GLU A O 1
ATOM 773 N N . PRO A 1 97 ? -5.800 21.895 32.507 1.00 89.56 97 PRO A N 1
ATOM 774 C CA . PRO A 1 97 ? -6.771 21.332 33.453 1.00 89.56 97 PRO A CA 1
ATOM 775 C C . PRO A 1 97 ? -7.737 20.266 32.889 1.00 89.56 97 PRO A C 1
ATOM 777 O O . PRO A 1 97 ? -7.964 19.257 33.563 1.00 89.56 97 PRO A O 1
ATOM 780 N N . PRO A 1 98 ? -8.357 20.435 31.699 1.00 84.94 98 PRO A N 1
ATOM 781 C CA . PRO A 1 98 ? -9.192 19.392 31.114 1.00 84.94 98 PRO A CA 1
ATOM 782 C C . PRO A 1 98 ? -8.375 18.184 30.649 1.00 84.94 98 PRO A C 1
ATOM 784 O O . PRO A 1 98 ? -8.839 17.066 30.846 1.00 84.94 98 PRO A O 1
ATOM 787 N N . VAL A 1 99 ? -7.170 18.378 30.101 1.00 89.25 99 VAL A N 1
ATOM 788 C CA . VAL A 1 99 ? -6.301 17.267 29.672 1.00 89.25 99 VAL A CA 1
ATOM 789 C C . VAL A 1 99 ? -5.936 16.381 30.858 1.00 89.25 99 VAL A C 1
ATOM 791 O O . VAL A 1 99 ? -6.139 15.170 30.802 1.00 89.25 99 VAL A O 1
ATOM 794 N N . ASP A 1 100 ? -5.508 16.980 31.967 1.00 90.88 100 ASP A N 1
ATOM 795 C CA . ASP A 1 100 ? -5.177 16.253 33.194 1.00 90.88 100 ASP A CA 1
ATOM 796 C C . ASP A 1 100 ? -6.364 15.470 33.754 1.00 90.88 100 ASP A C 1
ATOM 798 O O . ASP A 1 100 ? -6.215 14.341 34.232 1.00 90.88 100 ASP A O 1
ATOM 802 N N . ARG A 1 101 ? -7.565 16.053 33.698 1.00 92.50 101 ARG A N 1
ATOM 803 C CA . ARG A 1 101 ? -8.784 15.380 34.150 1.00 92.50 101 ARG A CA 1
ATOM 804 C C . ARG A 1 101 ? -9.099 14.160 33.286 1.00 92.50 101 ARG A C 1
ATOM 806 O O . ARG A 1 101 ? -9.405 13.106 33.838 1.00 92.50 101 ARG A O 1
ATOM 813 N N . GLU A 1 102 ? -9.031 14.289 31.962 1.00 89.62 102 GLU A N 1
ATOM 814 C CA . GLU A 1 102 ? -9.296 13.168 31.053 1.00 89.62 102 GLU A CA 1
ATOM 815 C C . GLU A 1 102 ? -8.244 12.058 31.204 1.00 89.62 102 GLU A C 1
ATOM 817 O O . GLU A 1 102 ? -8.601 10.881 31.257 1.00 89.62 102 GLU A O 1
ATOM 822 N N . LEU A 1 103 ? -6.966 12.414 31.383 1.00 88.44 103 LEU A N 1
ATOM 823 C CA . LEU A 1 103 ? -5.887 11.450 31.622 1.00 88.44 103 LEU A CA 1
ATOM 824 C C . LEU A 1 103 ? -6.074 10.670 32.930 1.00 88.44 103 LEU A C 1
ATOM 826 O O . LEU A 1 103 ? -5.871 9.459 32.958 1.00 88.44 103 LEU A O 1
ATOM 830 N N . ARG A 1 104 ? -6.514 11.332 34.008 1.00 89.81 104 ARG A N 1
ATOM 831 C CA . ARG A 1 104 ? -6.813 10.666 35.291 1.00 89.81 104 ARG A CA 1
ATOM 832 C C . ARG A 1 104 ? -8.035 9.751 35.227 1.00 89.81 104 ARG A C 1
ATOM 834 O O . ARG A 1 104 ? -8.130 8.814 36.013 1.00 89.81 104 ARG A O 1
ATOM 841 N N . ASN A 1 105 ? -8.963 10.024 34.315 1.00 89.44 105 ASN A N 1
ATOM 842 C CA . ASN A 1 105 ? -10.175 9.230 34.118 1.00 89.44 105 ASN A CA 1
ATOM 843 C C . ASN A 1 105 ? -9.981 8.069 33.129 1.00 89.44 105 ASN A C 1
ATOM 845 O O . ASN A 1 105 ? -10.914 7.289 32.907 1.00 89.44 105 ASN A O 1
ATOM 849 N N . LEU A 1 106 ? -8.790 7.939 32.536 1.00 86.06 106 LEU A N 1
ATOM 850 C CA . LEU A 1 106 ? -8.473 6.866 31.610 1.00 86.06 106 LEU A CA 1
ATOM 851 C C . LEU A 1 106 ? -8.425 5.532 32.369 1.00 86.06 106 LEU A C 1
ATOM 853 O O . LEU A 1 106 ? -7.590 5.314 33.244 1.00 86.06 106 LEU A O 1
ATOM 857 N N . LYS A 1 107 ? -9.345 4.622 32.044 1.00 85.94 107 LYS A N 1
ATOM 858 C CA . LYS A 1 107 ? -9.320 3.255 32.580 1.00 85.94 107 LYS A CA 1
ATOM 859 C C . LYS A 1 107 ? -8.205 2.471 31.895 1.00 85.94 107 LYS A C 1
ATOM 861 O O . LYS A 1 107 ? -7.979 2.657 30.701 1.00 85.94 107 LYS A O 1
ATOM 866 N N . GLU A 1 108 ? -7.559 1.560 32.623 1.00 79.69 108 GLU A N 1
ATOM 867 C CA . GLU A 1 108 ? -6.617 0.614 32.021 1.00 79.69 108 GLU A CA 1
ATOM 868 C C . GLU A 1 108 ? -7.286 -0.105 30.845 1.00 79.69 108 GLU A C 1
ATOM 870 O O . GLU A 1 108 ? -8.317 -0.772 30.995 1.00 79.69 108 GLU A O 1
ATOM 875 N N . ALA A 1 109 ? -6.702 0.049 29.658 1.00 73.94 109 ALA A N 1
ATOM 876 C CA . ALA A 1 109 ? -7.116 -0.713 28.500 1.00 73.94 109 ALA A CA 1
ATOM 877 C C . ALA A 1 109 ? -6.729 -2.173 28.748 1.00 73.94 109 ALA A C 1
ATOM 879 O O . ALA A 1 109 ? -5.564 -2.552 28.633 1.00 73.94 109 ALA A O 1
ATOM 880 N N . LYS A 1 110 ? -7.709 -3.014 29.087 1.00 71.62 110 LYS A N 1
ATOM 881 C CA . LYS A 1 110 ? -7.517 -4.457 28.986 1.00 71.62 110 LYS A CA 1
ATOM 882 C C . LYS A 1 110 ? -7.456 -4.790 27.505 1.00 71.62 110 LYS A C 1
ATOM 884 O O . LYS A 1 110 ? -8.480 -4.807 26.827 1.00 71.62 110 LYS A O 1
ATOM 889 N N . SER A 1 111 ? -6.241 -4.999 27.008 1.00 67.06 111 SER A N 1
ATOM 890 C CA . SER A 1 111 ? -6.035 -5.655 25.724 1.00 67.06 111 SER A CA 1
ATOM 891 C C . SER A 1 111 ? -6.789 -6.981 25.771 1.00 67.06 111 SER A C 1
ATOM 893 O O . SER A 1 111 ? -6.501 -7.826 26.619 1.00 67.06 111 SER A O 1
ATOM 895 N N . SER A 1 112 ? -7.788 -7.148 24.908 1.00 64.12 112 SER A N 1
ATOM 896 C CA . SER A 1 112 ? -8.476 -8.419 24.687 1.00 64.12 112 SER A CA 1
ATOM 897 C C . SER A 1 112 ? -7.555 -9.341 23.886 1.00 64.12 112 SER A C 1
ATOM 899 O O . SER A 1 112 ? -7.836 -9.666 22.731 1.00 64.12 112 SER A O 1
ATOM 901 N N . GLY A 1 113 ? -6.396 -9.658 24.468 1.00 60.12 113 GLY A N 1
ATOM 902 C CA . GLY A 1 113 ? -5.489 -10.665 23.950 1.00 60.12 113 GLY A CA 1
ATOM 903 C C . GLY A 1 113 ? -6.239 -11.986 23.865 1.00 60.12 113 GLY A C 1
ATOM 904 O O . GLY A 1 113 ? -6.969 -12.344 24.784 1.00 60.12 113 GLY A O 1
ATOM 905 N N . LEU A 1 114 ? -6.107 -12.630 22.712 1.00 59.94 114 LEU A N 1
ATOM 906 C CA . LEU A 1 114 ? -6.659 -13.938 22.403 1.00 59.94 114 LEU A CA 1
ATOM 907 C C . LEU A 1 114 ? -6.184 -14.948 23.463 1.00 59.94 114 LEU A C 1
ATOM 909 O O . LEU A 1 114 ? -4.988 -15.228 23.521 1.00 59.94 114 LEU A O 1
ATOM 913 N N . ASP A 1 115 ? -7.103 -15.442 24.293 1.00 62.12 115 ASP A N 1
ATOM 914 C CA . ASP A 1 115 ? -6.930 -16.725 24.977 1.00 62.12 115 ASP A CA 1
ATOM 915 C C . ASP A 1 115 ? -7.427 -17.818 24.014 1.00 62.12 115 ASP A C 1
ATOM 917 O O . ASP A 1 115 ? -8.538 -17.711 23.484 1.00 62.12 115 ASP A O 1
ATOM 921 N N . ASP A 1 116 ? -6.558 -18.819 23.838 1.00 51.81 116 ASP A N 1
ATOM 922 C CA . ASP A 1 116 ? -6.642 -20.079 23.072 1.00 51.81 116 ASP A CA 1
ATOM 923 C C . ASP A 1 116 ? -6.453 -20.059 21.537 1.00 51.81 116 ASP A C 1
ATOM 925 O O . ASP A 1 116 ? -7.317 -19.565 20.773 1.00 51.81 116 ASP A O 1
#

Solvent-accessible surface area (backbone atoms only — not comparable to full-atom values): 7565 Å² total; per-residue (Å²): 110,72,70,59,58,50,55,56,53,52,54,52,49,56,62,47,24,79,83,40,58,66,56,49,56,53,51,51,50,60,67,68,55,58,90,60,77,73,80,82,44,61,48,99,82,76,42,74,54,82,51,69,67,59,44,50,50,54,51,50,53,50,50,42,63,70,72,58,70,68,71,95,71,52,84,84,50,49,82,72,45,77,81,63,90,70,90,70,74,71,80,83,75,76,59,64,74,63,54,54,52,52,62,72,67,57,70,84,79,76,75,84,70,85,80,133

Sequence (116 aa):
MIRQVRKNSESIIIQQAIQKPKVIFHYINGRLKSKDPVIILIDGNCVEVVENCEKAEHLGRFFASVFTREHEIQLDYVNSAAIEAGPVLEQILFPEPPVDRELRNLKEAKSSGLDD

Mean predicted aligned error: 20.95 Å

Foldseek 3Di:
DVVVVVVVVVVVLVVVCVVPVVSVVVVVVVVVPDPDPDDQDADPVRDGPPDPVVVVVVVVVVCCVVVVPPPPPDPPCCVPPVVDDDPDPPPPDDDPVVVVVVVVVDDPPPDPPDDD